Protein AF-A0A960A2H5-F1 (afdb_monomer_lite)

Structure (mmCIF, N/CA/C/O backbone):
data_AF-A0A960A2H5-F1
#
_entry.id   AF-A0A960A2H5-F1
#
loop_
_atom_site.group_PDB
_atom_site.id
_atom_site.type_symbol
_atom_site.label_atom_id
_atom_site.label_alt_id
_atom_site.label_comp_id
_atom_site.label_asym_id
_atom_site.label_entity_id
_atom_site.label_seq_id
_atom_site.pdbx_PDB_ins_code
_atom_site.Cartn_x
_atom_site.Cartn_y
_atom_site.Cartn_z
_atom_site.occupancy
_atom_site.B_iso_or_equiv
_atom_site.auth_seq_id
_atom_site.auth_comp_id
_atom_site.auth_asym_id
_atom_site.auth_atom_id
_atom_site.pdbx_PDB_model_num
ATOM 1 N N . MET A 1 1 ? 22.622 5.444 -7.564 1.00 52.66 1 MET A N 1
ATOM 2 C CA . MET A 1 1 ? 21.290 4.934 -7.172 1.00 52.66 1 MET A CA 1
ATOM 3 C C . MET A 1 1 ? 20.338 5.299 -8.292 1.00 52.66 1 MET A C 1
ATOM 5 O O . MET A 1 1 ? 20.476 6.409 -8.790 1.00 52.66 1 MET A O 1
ATOM 9 N N . SER A 1 2 ? 19.443 4.403 -8.706 1.00 68.50 2 SER A N 1
ATOM 10 C CA . SER A 1 2 ? 18.352 4.787 -9.609 1.00 68.50 2 SER A CA 1
ATOM 11 C C . SER A 1 2 ? 17.418 5.759 -8.895 1.00 68.50 2 SER A C 1
ATOM 13 O O . SER A 1 2 ? 17.070 5.535 -7.735 1.00 68.50 2 SER A O 1
ATOM 15 N N . GLU A 1 3 ? 17.043 6.841 -9.571 1.00 83.62 3 GLU A N 1
ATOM 16 C CA . GLU A 1 3 ? 16.040 7.776 -9.068 1.00 83.62 3 GLU A CA 1
ATOM 17 C C . GLU A 1 3 ? 14.660 7.147 -9.265 1.00 83.62 3 GLU A C 1
ATOM 19 O O . GLU A 1 3 ? 14.241 6.898 -10.395 1.00 83.62 3 GLU A O 1
ATOM 24 N N . TRP A 1 4 ? 13.961 6.868 -8.166 1.00 85.19 4 TRP A N 1
ATOM 25 C CA . TRP A 1 4 ? 12.571 6.436 -8.223 1.00 85.19 4 TRP A CA 1
ATOM 26 C C . TRP A 1 4 ? 11.652 7.648 -8.307 1.00 85.19 4 TRP A C 1
ATOM 28 O O . TRP A 1 4 ? 11.723 8.556 -7.478 1.00 85.19 4 TRP A O 1
ATOM 38 N N . ARG A 1 5 ? 10.759 7.635 -9.291 1.00 86.94 5 ARG A N 1
ATOM 39 C CA . ARG A 1 5 ? 9.753 8.661 -9.530 1.00 86.94 5 ARG A CA 1
ATOM 40 C C . ARG A 1 5 ? 8.382 8.091 -9.197 1.00 86.94 5 ARG A C 1
ATOM 42 O O . ARG A 1 5 ? 7.970 7.051 -9.717 1.00 86.94 5 ARG A O 1
ATOM 49 N N . ARG A 1 6 ? 7.676 8.786 -8.310 1.00 87.56 6 ARG A N 1
ATOM 50 C CA . ARG A 1 6 ? 6.262 8.543 -8.034 1.00 87.56 6 ARG A CA 1
ATOM 51 C C . ARG A 1 6 ? 5.463 8.949 -9.269 1.00 87.56 6 ARG A C 1
ATOM 53 O O . ARG A 1 6 ? 5.669 10.040 -9.790 1.00 87.56 6 ARG A O 1
ATOM 60 N N . THR A 1 7 ? 4.578 8.075 -9.736 1.00 84.75 7 THR A N 1
ATOM 61 C CA . THR A 1 7 ? 3.717 8.367 -10.899 1.00 84.75 7 THR A CA 1
ATOM 62 C C . THR A 1 7 ? 2.365 8.969 -10.501 1.00 84.75 7 THR A C 1
ATOM 64 O O . THR A 1 7 ? 1.589 9.360 -11.366 1.00 84.75 7 THR A O 1
ATOM 67 N N . ASP A 1 8 ? 2.070 8.984 -9.194 1.00 79.38 8 ASP A N 1
ATOM 68 C CA . ASP A 1 8 ? 0.758 9.251 -8.586 1.00 79.38 8 ASP A CA 1
ATOM 69 C C . ASP A 1 8 ? -0.384 8.327 -9.098 1.00 79.38 8 ASP A C 1
ATOM 71 O O . ASP A 1 8 ? -1.548 8.501 -8.727 1.00 79.38 8 ASP A O 1
ATOM 75 N N . GLU A 1 9 ? -0.060 7.287 -9.882 1.00 84.94 9 GLU A N 1
ATOM 76 C CA . GLU A 1 9 ? -0.970 6.217 -10.302 1.00 84.94 9 GLU A CA 1
ATOM 77 C C . GLU A 1 9 ? -1.262 5.290 -9.110 1.00 84.94 9 GLU A C 1
ATOM 79 O O . GLU A 1 9 ? -0.436 4.463 -8.714 1.00 84.94 9 GLU A O 1
ATOM 84 N N . ALA A 1 10 ? -2.452 5.426 -8.522 1.00 85.44 10 ALA A N 1
ATOM 85 C CA . ALA A 1 10 ? -2.972 4.454 -7.565 1.00 85.44 10 ALA A CA 1
ATOM 86 C C . ALA A 1 10 ? -3.383 3.171 -8.304 1.00 85.44 10 ALA A C 1
ATOM 88 O O . ALA A 1 10 ? -4.136 3.230 -9.276 1.00 85.44 10 ALA A O 1
ATOM 89 N N . VAL A 1 11 ? -2.912 2.019 -7.827 1.00 86.75 11 VAL A N 1
ATOM 90 C CA . VAL A 1 11 ? -3.097 0.720 -8.493 1.00 86.75 11 VAL A CA 1
ATOM 91 C C . VAL A 1 11 ? -4.226 -0.058 -7.810 1.00 86.75 11 VAL A C 1
ATOM 93 O O . VAL A 1 11 ? -4.371 -0.001 -6.586 1.00 86.75 11 VAL A O 1
ATOM 96 N N . ALA A 1 12 ? -5.024 -0.784 -8.597 1.00 85.62 12 ALA A N 1
ATOM 97 C CA . ALA A 1 12 ? -6.008 -1.737 -8.082 1.00 85.62 12 ALA A CA 1
ATOM 98 C C . ALA A 1 12 ? -5.320 -2.861 -7.286 1.00 85.62 12 ALA A C 1
ATOM 100 O O . ALA A 1 12 ? -4.152 -3.180 -7.529 1.00 85.62 12 ALA A O 1
ATOM 101 N N . VAL A 1 13 ? -6.024 -3.475 -6.332 1.00 82.38 13 VAL A N 1
ATOM 102 C CA . VAL A 1 13 ? -5.418 -4.449 -5.405 1.00 82.38 13 VAL A CA 1
ATOM 103 C C . VAL A 1 13 ? -4.881 -5.660 -6.161 1.00 82.38 13 VAL A C 1
ATOM 105 O O . VAL A 1 13 ? -3.725 -6.041 -5.976 1.00 82.38 13 VAL A O 1
ATOM 108 N N . ASP A 1 14 ? -5.697 -6.220 -7.052 1.00 86.44 14 ASP A N 1
ATOM 109 C CA . ASP A 1 14 ? -5.340 -7.401 -7.837 1.00 86.44 14 ASP A CA 1
ATOM 110 C C . ASP A 1 14 ? -4.108 -7.150 -8.716 1.00 86.44 14 ASP A C 1
ATOM 112 O O . ASP A 1 14 ? -3.225 -8.001 -8.797 1.00 86.44 14 ASP A O 1
ATOM 116 N N . ASP A 1 15 ? -4.011 -5.976 -9.343 1.00 90.38 15 ASP A N 1
ATOM 117 C CA . ASP A 1 15 ? -2.903 -5.645 -10.243 1.00 90.38 15 ASP A CA 1
ATOM 118 C C . ASP A 1 15 ? -1.608 -5.341 -9.474 1.00 90.38 15 ASP A C 1
ATOM 120 O O . ASP A 1 15 ? -0.529 -5.769 -9.888 1.00 90.38 15 ASP A O 1
ATOM 124 N N . ALA A 1 16 ? -1.707 -4.686 -8.312 1.00 88.88 16 ALA A N 1
ATOM 125 C CA . ALA A 1 16 ? -0.578 -4.454 -7.413 1.00 88.88 16 ALA A CA 1
ATOM 126 C C . ALA A 1 16 ? 0.021 -5.772 -6.892 1.00 88.88 16 ALA A C 1
ATOM 128 O O . ALA A 1 16 ? 1.241 -5.945 -6.885 1.00 88.88 16 ALA A O 1
ATOM 129 N N . ILE A 1 17 ? -0.832 -6.720 -6.495 1.00 89.50 17 ILE A N 1
ATOM 130 C CA . ILE A 1 17 ? -0.406 -8.037 -6.012 1.00 89.50 17 ILE A CA 1
ATOM 131 C C . ILE A 1 17 ? 0.150 -8.900 -7.157 1.00 89.50 17 ILE A C 1
ATOM 133 O O . ILE A 1 17 ? 1.231 -9.471 -7.012 1.00 89.50 17 ILE A O 1
ATOM 137 N N . ARG A 1 18 ? -0.503 -8.930 -8.329 1.00 91.31 18 ARG A N 1
ATOM 138 C CA . ARG A 1 18 ? 0.004 -9.643 -9.521 1.00 91.31 18 ARG A CA 1
ATOM 139 C C . ARG A 1 18 ? 1.369 -9.139 -9.978 1.00 91.31 18 ARG A C 1
ATOM 141 O O . ARG A 1 18 ? 2.190 -9.947 -10.406 1.00 91.31 18 ARG A O 1
ATOM 148 N N . ALA A 1 19 ? 1.624 -7.832 -9.901 1.00 90.50 19 ALA A N 1
ATOM 149 C CA . ALA A 1 19 ? 2.925 -7.270 -10.253 1.00 90.50 19 ALA A CA 1
ATOM 150 C C . ALA A 1 19 ? 4.043 -7.834 -9.357 1.00 90.50 19 ALA A C 1
ATOM 152 O O . ALA A 1 19 ? 5.104 -8.197 -9.859 1.00 90.50 19 ALA A O 1
ATOM 153 N N . ILE A 1 20 ? 3.785 -7.979 -8.055 1.00 89.81 20 ILE A N 1
ATOM 154 C CA . ILE A 1 20 ? 4.732 -8.550 -7.081 1.00 89.81 20 ILE A CA 1
ATOM 155 C C . ILE A 1 20 ? 4.928 -10.045 -7.303 1.00 89.81 20 ILE A C 1
ATOM 157 O O . ILE A 1 20 ? 6.067 -10.502 -7.348 1.00 89.81 20 ILE A O 1
ATOM 161 N N . ASP A 1 21 ? 3.843 -10.789 -7.528 1.00 90.12 21 ASP A N 1
ATOM 162 C CA . ASP A 1 21 ? 3.908 -12.213 -7.888 1.00 90.12 21 ASP A CA 1
ATOM 163 C C . ASP A 1 21 ? 4.655 -12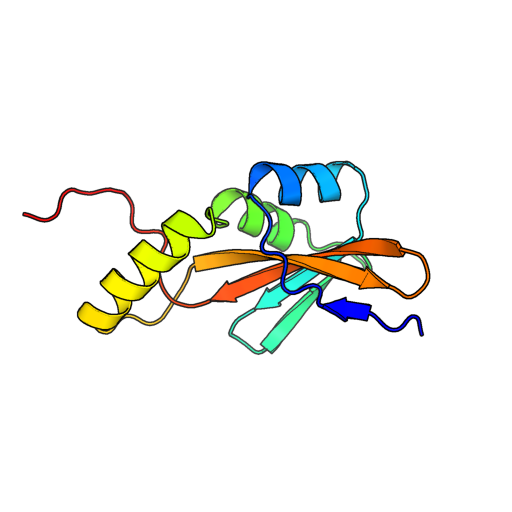.444 -9.219 1.00 90.12 21 ASP A C 1
ATOM 165 O O . ASP A 1 21 ? 5.215 -13.514 -9.447 1.00 90.12 21 ASP A O 1
ATOM 169 N N . SER A 1 22 ? 4.733 -11.416 -10.072 1.00 90.56 22 SER A N 1
ATOM 170 C CA . SER A 1 22 ? 5.528 -11.390 -11.311 1.00 90.56 22 SER A CA 1
ATOM 171 C C . SER A 1 22 ? 6.969 -10.877 -11.122 1.00 90.56 22 SER A C 1
ATOM 173 O O . SER A 1 22 ? 7.684 -10.692 -12.106 1.00 90.56 22 SER A O 1
ATOM 175 N N . GLY A 1 23 ? 7.410 -10.631 -9.884 1.00 88.88 23 GLY A N 1
ATOM 176 C CA . GLY A 1 23 ? 8.773 -10.199 -9.552 1.00 88.88 23 GLY A CA 1
ATOM 177 C C . GLY A 1 23 ? 9.027 -8.687 -9.587 1.00 88.88 23 GLY A C 1
ATOM 178 O O . GLY A 1 23 ? 10.189 -8.276 -9.595 1.00 88.88 23 GLY A O 1
ATOM 179 N N . ALA A 1 24 ? 7.991 -7.839 -9.608 1.00 90.81 24 ALA A N 1
ATOM 180 C CA . ALA A 1 24 ? 8.176 -6.397 -9.442 1.00 90.81 24 ALA A CA 1
ATOM 181 C C . ALA A 1 24 ? 8.737 -6.063 -8.049 1.00 90.81 24 ALA A C 1
ATOM 183 O O . ALA A 1 24 ? 8.384 -6.691 -7.047 1.00 90.81 24 ALA A O 1
ATOM 184 N N . ALA A 1 25 ? 9.579 -5.028 -7.980 1.00 93.19 25 ALA A N 1
ATOM 185 C CA . ALA A 1 25 ? 10.062 -4.513 -6.705 1.00 93.19 25 ALA A CA 1
ATOM 186 C C . ALA A 1 25 ? 8.896 -3.959 -5.873 1.00 93.19 25 ALA A C 1
ATOM 188 O O . ALA A 1 25 ? 7.908 -3.460 -6.418 1.00 93.19 25 ALA A O 1
ATOM 189 N N . TRP A 1 26 ? 9.019 -3.993 -4.549 1.00 93.50 26 TRP A N 1
ATOM 190 C CA . TRP A 1 26 ? 8.003 -3.429 -3.666 1.00 93.50 26 TRP A CA 1
ATOM 191 C C . TRP A 1 26 ? 8.592 -2.788 -2.415 1.00 93.50 26 TRP A C 1
ATOM 193 O O . TRP A 1 26 ? 9.691 -3.128 -1.972 1.00 93.50 26 TRP A O 1
ATOM 203 N N . ALA A 1 27 ? 7.824 -1.862 -1.846 1.00 92.94 27 ALA A N 1
ATOM 204 C CA . ALA A 1 27 ? 8.071 -1.280 -0.536 1.00 92.94 27 ALA A CA 1
ATOM 205 C C . ALA A 1 27 ? 6.748 -1.123 0.227 1.00 92.94 27 ALA A C 1
ATOM 207 O O . ALA A 1 27 ? 5.754 -0.678 -0.344 1.00 92.94 27 ALA A O 1
ATOM 208 N N . VAL A 1 28 ? 6.7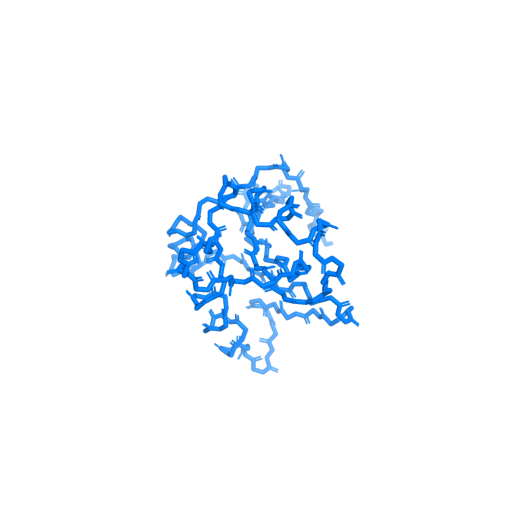35 -1.450 1.516 1.00 90.38 28 VAL A N 1
ATOM 209 C CA . VAL A 1 28 ? 5.647 -1.136 2.446 1.00 90.38 28 VAL A CA 1
ATOM 210 C C . VAL A 1 28 ? 6.121 -0.018 3.366 1.00 90.38 28 VAL A C 1
ATOM 212 O O . VAL A 1 28 ? 7.152 -0.139 4.026 1.00 90.38 28 VAL A O 1
ATOM 215 N N . LEU A 1 29 ? 5.376 1.086 3.379 1.00 88.38 29 LEU A N 1
ATOM 216 C CA . LEU A 1 29 ? 5.613 2.259 4.212 1.00 88.38 29 LEU A CA 1
ATOM 217 C C . LEU A 1 29 ? 4.593 2.262 5.352 1.00 88.38 29 LEU A C 1
ATOM 219 O O . LEU A 1 29 ? 3.394 2.462 5.130 1.00 88.38 29 LEU A O 1
ATOM 223 N N . TRP A 1 30 ? 5.065 2.028 6.571 1.00 83.56 30 TRP A N 1
ATOM 224 C CA . TRP A 1 30 ? 4.226 1.943 7.762 1.00 83.56 30 TRP A CA 1
ATOM 225 C C . TRP A 1 30 ? 3.968 3.334 8.357 1.00 83.56 30 TRP A C 1
ATOM 227 O O . TRP A 1 30 ? 4.837 4.207 8.340 1.00 83.56 30 TRP A O 1
ATOM 237 N N . CYS A 1 31 ? 2.802 3.550 8.977 1.00 73.81 31 CYS A N 1
ATOM 238 C CA . CYS A 1 31 ? 2.477 4.824 9.641 1.00 73.81 31 CYS A CA 1
ATOM 239 C C . CYS A 1 31 ? 3.433 5.150 10.807 1.00 73.81 31 CYS A C 1
ATOM 241 O O . CYS A 1 31 ? 3.484 6.295 11.247 1.00 73.81 31 CYS A O 1
ATOM 243 N N . GLY A 1 32 ? 4.169 4.156 11.321 1.00 72.00 32 GLY A N 1
ATOM 244 C CA . GLY A 1 32 ? 5.207 4.332 12.342 1.00 72.00 32 GLY A CA 1
ATOM 245 C C . GLY A 1 32 ? 6.541 4.883 11.819 1.00 72.00 32 GLY A C 1
ATOM 246 O O . GLY A 1 32 ? 7.434 5.125 12.622 1.00 72.00 32 GLY A O 1
ATOM 247 N N . GLY A 1 33 ? 6.697 5.076 10.503 1.00 78.50 33 GLY A N 1
ATOM 248 C CA . GLY A 1 33 ? 7.967 5.462 9.873 1.00 78.50 33 GLY A CA 1
ATOM 249 C C . GLY A 1 33 ? 8.893 4.284 9.545 1.00 78.50 33 GLY A C 1
ATOM 250 O O . GLY A 1 33 ? 9.961 4.488 8.974 1.00 78.50 33 GLY A O 1
ATOM 251 N N . GLU A 1 34 ? 8.480 3.060 9.873 1.00 85.44 34 GLU A N 1
ATOM 252 C CA . GLU A 1 34 ? 9.149 1.829 9.455 1.00 85.44 34 GLU A CA 1
ATOM 253 C C . GLU A 1 34 ? 8.939 1.585 7.952 1.00 85.44 34 GLU A C 1
ATOM 255 O O . GLU A 1 34 ? 7.920 1.973 7.370 1.00 85.44 34 GLU A O 1
ATOM 260 N N . VAL A 1 35 ? 9.904 0.916 7.321 1.00 90.06 35 VAL A N 1
ATOM 261 C CA . VAL A 1 35 ? 9.887 0.594 5.890 1.00 90.06 35 VAL A CA 1
ATOM 262 C C . VAL A 1 35 ? 10.369 -0.837 5.694 1.00 90.06 35 VAL A C 1
ATOM 264 O O . VAL A 1 35 ? 11.417 -1.204 6.218 1.00 90.06 35 VAL A O 1
ATOM 267 N N . SER A 1 36 ? 9.622 -1.606 4.910 1.00 91.31 36 SER A N 1
ATOM 268 C CA . SER A 1 36 ? 9.930 -2.986 4.523 1.00 91.31 36 SER A CA 1
ATOM 269 C C . SER A 1 36 ? 9.987 -3.088 2.997 1.00 91.31 36 SER A C 1
ATOM 271 O O . SER A 1 36 ? 9.199 -2.423 2.321 1.00 91.31 36 SER A O 1
ATOM 273 N N . ARG A 1 37 ? 10.946 -3.821 2.417 1.00 93.00 37 ARG A N 1
ATOM 274 C CA . ARG A 1 37 ? 11.223 -3.810 0.967 1.00 93.00 37 ARG A CA 1
ATOM 275 C C . ARG A 1 37 ? 11.540 -5.193 0.413 1.00 93.00 37 ARG A C 1
ATOM 277 O O . ARG A 1 37 ? 12.184 -6.011 1.061 1.00 93.00 37 ARG A O 1
ATOM 284 N N . SER A 1 38 ? 11.277 -5.365 -0.881 1.00 92.31 38 SER A N 1
ATOM 285 C CA . SER A 1 38 ? 11.630 -6.565 -1.658 1.00 92.31 38 SER A CA 1
ATOM 286 C C . SER A 1 38 ? 13.131 -6.888 -1.731 1.00 92.31 38 SER A C 1
ATOM 288 O O . SER A 1 38 ? 13.508 -7.913 -2.289 1.00 92.31 38 SER A O 1
ATOM 290 N N . THR A 1 39 ? 13.997 -5.988 -1.257 1.00 90.19 39 THR A N 1
ATOM 291 C CA . THR A 1 39 ? 15.463 -6.143 -1.234 1.00 90.19 39 THR A CA 1
ATOM 292 C C . THR A 1 39 ? 16.026 -6.416 0.159 1.00 90.19 39 THR A C 1
ATOM 294 O O . THR A 1 39 ? 17.244 -6.521 0.300 1.00 90.19 39 THR A O 1
ATOM 297 N N . ASP A 1 40 ? 15.183 -6.447 1.191 1.00 89.81 40 ASP A N 1
ATOM 298 C CA . ASP A 1 40 ? 15.623 -6.739 2.552 1.00 89.81 40 ASP A CA 1
ATOM 299 C C . ASP A 1 40 ? 15.921 -8.246 2.705 1.00 89.81 40 ASP A C 1
ATOM 301 O O . ASP A 1 40 ? 15.427 -9.077 1.942 1.00 89.81 40 ASP A O 1
ATOM 305 N N . SER A 1 41 ? 16.815 -8.597 3.634 1.00 87.88 41 SER A N 1
ATOM 306 C CA . SER A 1 41 ? 17.303 -9.970 3.824 1.00 87.88 41 SER A CA 1
ATOM 307 C C . SER A 1 41 ? 17.302 -10.333 5.317 1.00 87.88 41 SER A C 1
ATOM 309 O O . SER A 1 41 ? 18.148 -9.806 6.046 1.00 87.88 41 SER A O 1
ATOM 311 N N . PRO A 1 42 ? 16.433 -11.253 5.781 1.00 87.00 42 PRO A N 1
ATOM 312 C CA . PRO A 1 42 ? 15.425 -11.979 5.000 1.00 87.00 42 PRO A CA 1
ATOM 313 C C . PRO A 1 42 ? 14.355 -11.051 4.405 1.00 87.00 42 PRO A C 1
ATOM 315 O O . PRO A 1 42 ? 14.155 -9.938 4.889 1.00 87.00 42 PRO A O 1
ATOM 318 N N . VAL A 1 43 ? 13.678 -11.530 3.360 1.00 85.38 43 VAL A N 1
ATOM 319 C CA . VAL A 1 43 ? 12.496 -10.856 2.811 1.00 85.38 43 VAL A CA 1
ATOM 320 C C . VAL A 1 43 ? 1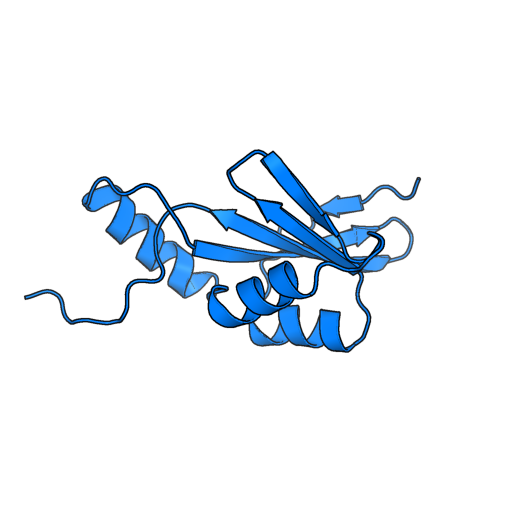1.371 -10.932 3.842 1.00 85.38 43 VAL A C 1
ATOM 322 O O . VAL A 1 43 ? 11.162 -11.962 4.481 1.00 85.38 43 VAL A O 1
ATOM 325 N N . ASP A 1 44 ? 10.658 -9.826 4.007 1.00 88.44 44 ASP A N 1
ATOM 326 C CA . ASP A 1 44 ? 9.542 -9.697 4.937 1.00 88.44 44 ASP A CA 1
ATOM 327 C C . ASP A 1 44 ? 8.237 -10.203 4.294 1.00 88.44 44 ASP A C 1
ATOM 329 O O . ASP A 1 44 ? 7.432 -9.451 3.733 1.00 88.44 44 ASP A O 1
ATOM 333 N N . ASP A 1 45 ? 8.047 -11.522 4.358 1.00 85.50 45 ASP A N 1
ATOM 334 C CA . ASP A 1 45 ? 6.834 -12.197 3.882 1.00 85.50 45 ASP A CA 1
ATOM 335 C C . ASP A 1 45 ? 5.583 -11.820 4.706 1.00 85.50 45 ASP A C 1
ATOM 337 O O . ASP A 1 45 ? 4.449 -11.943 4.219 1.00 85.50 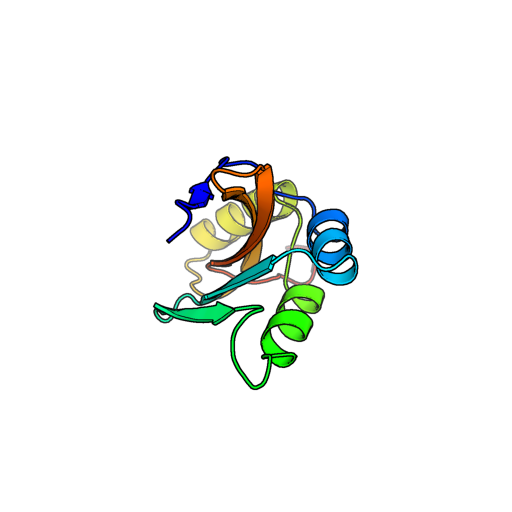45 ASP A O 1
ATOM 341 N N . GLU A 1 46 ? 5.757 -11.322 5.938 1.00 86.62 46 GLU A N 1
ATOM 342 C CA . GLU A 1 46 ? 4.659 -10.842 6.782 1.00 86.62 46 GLU A CA 1
ATOM 343 C C . GLU A 1 46 ? 4.070 -9.540 6.228 1.00 86.62 46 GLU A C 1
ATOM 345 O O . GLU A 1 46 ? 2.847 -9.426 6.129 1.00 86.62 46 GLU A O 1
ATOM 350 N N . ALA A 1 47 ? 4.898 -8.599 5.764 1.00 86.19 47 ALA A N 1
ATOM 351 C CA . ALA A 1 47 ? 4.445 -7.366 5.118 1.00 86.19 47 ALA A CA 1
ATOM 352 C C . ALA A 1 47 ? 3.637 -7.627 3.834 1.00 86.19 47 ALA A C 1
ATOM 354 O O . ALA A 1 47 ? 2.597 -6.997 3.611 1.00 86.19 47 ALA A O 1
ATOM 355 N N . VAL A 1 48 ? 4.055 -8.596 3.010 1.00 83.69 48 VAL A N 1
ATOM 356 C CA . VAL A 1 48 ? 3.311 -9.001 1.801 1.00 83.69 48 VAL A CA 1
ATOM 357 C C . VAL A 1 48 ? 1.991 -9.687 2.171 1.00 83.69 48 VAL A C 1
ATOM 359 O O . VAL A 1 48 ? 0.945 -9.386 1.587 1.00 83.69 48 VAL A O 1
ATOM 362 N N . SER A 1 49 ? 2.008 -10.575 3.166 1.00 87.19 49 SER A N 1
ATOM 363 C CA . SER A 1 49 ? 0.805 -11.250 3.675 1.00 87.19 49 SER A CA 1
ATOM 364 C C . SER A 1 49 ? -0.194 -10.255 4.273 1.00 87.19 49 SER A C 1
ATOM 366 O O . SER A 1 49 ? -1.397 -10.326 4.008 1.00 87.19 49 SER A O 1
ATOM 368 N N . TYR A 1 50 ? 0.310 -9.268 5.015 1.00 85.75 50 TYR A N 1
ATOM 369 C CA . TYR A 1 50 ? -0.461 -8.158 5.550 1.00 85.75 50 TYR A CA 1
ATOM 370 C C . TYR A 1 50 ? -1.123 -7.351 4.430 1.00 85.75 50 TYR A C 1
ATOM 372 O O . TYR A 1 50 ? -2.336 -7.137 4.479 1.00 85.75 50 TYR A O 1
ATOM 380 N N . ALA A 1 51 ? -0.366 -6.968 3.395 1.00 85.00 51 ALA A N 1
ATOM 381 C CA . ALA A 1 51 ? -0.890 -6.234 2.248 1.00 85.00 51 ALA A CA 1
ATOM 382 C C . ALA A 1 51 ? -2.033 -6.999 1.552 1.00 85.00 51 ALA A C 1
ATOM 384 O O . ALA A 1 51 ? -3.112 -6.435 1.369 1.00 85.00 51 ALA A O 1
ATOM 385 N N . ARG A 1 52 ? -1.873 -8.299 1.264 1.00 85.56 52 ARG A N 1
ATOM 386 C CA . ARG A 1 52 ? -2.945 -9.120 0.654 1.00 85.56 52 ARG A CA 1
ATOM 387 C C . ARG A 1 52 ? -4.243 -9.125 1.466 1.00 85.56 52 ARG A C 1
ATOM 389 O O . ARG A 1 52 ? -5.320 -9.140 0.880 1.00 85.56 52 ARG A O 1
ATOM 396 N N . ALA A 1 53 ? -4.153 -9.101 2.795 1.00 83.81 53 ALA A N 1
ATOM 397 C CA . ALA A 1 53 ? -5.322 -9.095 3.673 1.00 83.81 53 ALA A CA 1
ATOM 398 C C . ALA A 1 53 ? -5.923 -7.693 3.926 1.00 83.81 53 ALA A C 1
ATOM 400 O O . ALA A 1 53 ? -7.082 -7.603 4.337 1.00 83.81 53 ALA A O 1
ATOM 401 N N . HIS A 1 54 ? -5.166 -6.607 3.708 1.00 80.44 54 HIS A N 1
ATOM 402 C CA . HIS A 1 54 ? -5.530 -5.259 4.179 1.00 80.44 54 HIS A CA 1
ATOM 403 C C . HIS A 1 54 ? -5.551 -4.147 3.110 1.00 80.44 54 HIS A C 1
ATOM 405 O O . HIS A 1 54 ? -6.017 -3.036 3.399 1.00 80.44 54 HIS A O 1
ATOM 411 N N . VAL A 1 55 ? -5.073 -4.401 1.889 1.00 83.06 55 VAL A N 1
ATOM 412 C CA . VAL A 1 55 ? -5.163 -3.439 0.777 1.00 83.06 55 VAL A CA 1
ATOM 413 C C . VAL A 1 55 ? -6.600 -3.362 0.266 1.00 83.06 55 VAL A C 1
ATOM 415 O O . VAL A 1 55 ? -7.318 -4.358 0.189 1.00 83.06 55 VAL A O 1
ATOM 418 N N . ILE A 1 56 ? -7.037 -2.149 -0.071 1.00 79.69 56 ILE A N 1
ATOM 419 C CA . ILE A 1 56 ? -8.363 -1.886 -0.631 1.00 79.69 56 ILE A CA 1
ATOM 420 C C . ILE A 1 56 ? -8.287 -1.021 -1.884 1.00 79.69 56 ILE A C 1
ATOM 422 O O . ILE A 1 56 ? -7.400 -0.181 -2.035 1.00 79.69 56 ILE A O 1
ATOM 426 N N . GLU A 1 57 ? -9.302 -1.164 -2.733 1.00 82.75 57 GLU A N 1
ATOM 427 C CA . GLU A 1 57 ? -9.453 -0.361 -3.943 1.00 82.75 57 GLU A CA 1
ATOM 428 C C . GLU A 1 57 ? -9.464 1.158 -3.664 1.00 82.75 57 GLU A C 1
ATOM 430 O O . GLU A 1 57 ? -10.143 1.601 -2.722 1.00 82.75 57 GLU A O 1
ATOM 435 N N . PRO A 1 58 ? -8.815 1.995 -4.503 1.00 76.88 58 PRO A N 1
ATOM 436 C CA . PRO A 1 58 ? -8.741 3.447 -4.302 1.00 76.88 58 PRO A CA 1
ATOM 437 C C . PRO A 1 58 ? -10.109 4.137 -4.151 1.00 76.88 58 PRO A C 1
ATOM 439 O O . PRO A 1 58 ? -10.266 5.054 -3.337 1.00 76.88 58 PRO A O 1
ATOM 442 N N . ALA A 1 59 ? -11.132 3.663 -4.871 1.00 78.06 59 ALA A N 1
ATOM 443 C CA . ALA A 1 59 ? -12.506 4.154 -4.735 1.00 78.06 59 ALA A CA 1
ATOM 444 C C . ALA A 1 59 ? -13.112 3.821 -3.354 1.00 78.06 59 ALA A C 1
ATOM 446 O O . ALA A 1 59 ? -13.737 4.675 -2.714 1.00 78.06 59 ALA A O 1
ATOM 447 N N . ARG A 1 60 ? -12.871 2.601 -2.848 1.00 78.06 60 ARG A N 1
ATOM 448 C CA . ARG A 1 60 ? -13.307 2.153 -1.513 1.00 78.06 60 ARG A CA 1
ATOM 449 C C . ARG A 1 60 ? -12.569 2.919 -0.410 1.00 78.06 60 ARG A C 1
ATOM 451 O O . ARG A 1 60 ? -13.194 3.288 0.587 1.00 78.06 60 ARG A O 1
ATOM 458 N N . ARG A 1 61 ? -11.283 3.240 -0.620 1.00 79.19 61 ARG A N 1
ATOM 459 C CA . ARG A 1 61 ? -10.460 4.067 0.281 1.00 79.19 61 ARG A CA 1
ATOM 460 C C . ARG A 1 61 ? -11.085 5.430 0.546 1.00 79.19 61 ARG A C 1
ATOM 462 O O . ARG A 1 61 ? -11.260 5.778 1.711 1.00 79.19 61 ARG A O 1
ATOM 469 N N . LYS A 1 62 ? -11.472 6.177 -0.494 1.00 76.38 62 LYS A N 1
ATOM 470 C CA . LYS A 1 62 ? -12.071 7.516 -0.326 1.00 76.38 62 LYS A CA 1
ATOM 471 C C . LYS A 1 62 ? -13.336 7.466 0.545 1.00 76.38 62 LYS A C 1
ATOM 473 O O . LYS A 1 62 ? -13.458 8.226 1.505 1.00 76.38 62 LYS A O 1
ATOM 478 N N . ARG A 1 63 ? -14.228 6.500 0.279 1.00 77.19 63 ARG A N 1
ATOM 479 C CA . ARG A 1 63 ? -15.454 6.260 1.067 1.00 77.19 63 ARG A CA 1
ATOM 480 C C . ARG A 1 63 ? -15.146 5.985 2.546 1.00 77.19 63 ARG A C 1
ATOM 482 O O . ARG A 1 63 ? -15.815 6.525 3.428 1.00 77.19 63 ARG A O 1
ATOM 489 N N . LEU A 1 64 ? -14.13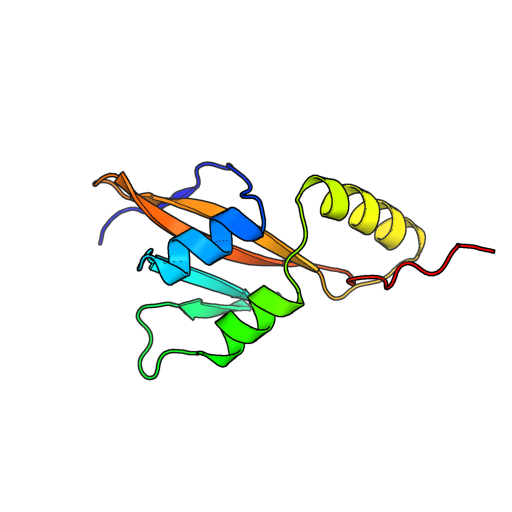5 5.160 2.826 1.00 74.31 64 LEU A N 1
ATOM 490 C CA . LEU A 1 64 ? -13.732 4.825 4.195 1.00 74.31 64 LEU A CA 1
ATOM 491 C C . LEU A 1 64 ? -13.051 5.998 4.914 1.00 74.31 64 LEU A C 1
ATOM 493 O O . LEU A 1 64 ? -13.392 6.257 6.065 1.00 74.31 64 LEU A O 1
ATOM 497 N N . GLN A 1 65 ? -12.188 6.766 4.240 1.00 74.69 65 GLN A N 1
ATOM 498 C CA . GLN A 1 65 ? -11.565 7.977 4.795 1.00 74.69 65 GLN A CA 1
ATOM 499 C C . GLN A 1 65 ? -12.605 9.039 5.190 1.00 74.69 65 GLN A C 1
ATOM 501 O O . GLN A 1 65 ? -12.519 9.626 6.269 1.00 74.69 65 GLN A O 1
ATOM 506 N N . GLU A 1 66 ? -13.640 9.254 4.373 1.00 77.81 66 GLU A N 1
ATOM 507 C CA . GLU A 1 66 ? -14.729 10.177 4.714 1.00 77.81 66 GLU A CA 1
ATOM 508 C C . GLU A 1 66 ? -15.555 9.687 5.918 1.00 77.81 66 GLU A C 1
ATOM 510 O O . GLU A 1 66 ? -15.841 10.475 6.827 1.00 77.81 66 GLU A O 1
ATOM 515 N N . LYS A 1 67 ? -15.894 8.387 5.976 1.00 74.94 67 LYS A N 1
ATOM 516 C CA . LYS A 1 67 ? -16.602 7.770 7.118 1.00 74.94 67 LYS A CA 1
ATOM 517 C C . LYS A 1 67 ? -15.761 7.818 8.400 1.00 74.94 67 LYS A C 1
ATOM 519 O O . LYS A 1 67 ? -16.298 8.076 9.475 1.00 74.94 67 LYS A O 1
ATOM 524 N N . ALA A 1 68 ? -14.451 7.633 8.286 1.00 72.94 68 ALA A N 1
ATOM 525 C CA . ALA A 1 68 ? -13.491 7.744 9.373 1.00 72.94 68 ALA A CA 1
ATOM 526 C C . ALA A 1 68 ? -13.370 9.161 9.937 1.00 72.94 68 ALA A C 1
ATOM 528 O O . ALA A 1 68 ? -13.480 9.337 11.151 1.00 72.94 68 ALA A O 1
ATOM 529 N N . ARG A 1 69 ? -13.207 10.171 9.068 1.00 74.44 69 ARG A N 1
ATOM 530 C CA . ARG A 1 69 ? -13.106 11.585 9.463 1.00 74.44 69 ARG A CA 1
ATOM 531 C C . ARG A 1 69 ? -14.331 12.031 10.263 1.00 74.44 69 ARG A C 1
ATOM 533 O O . ARG A 1 69 ? -14.183 12.710 11.270 1.00 74.44 69 ARG A O 1
ATOM 540 N N . ARG A 1 70 ? -15.532 11.593 9.861 1.00 78.94 70 ARG A N 1
ATOM 541 C CA . ARG A 1 70 ? -16.789 11.851 10.594 1.00 78.94 70 ARG A CA 1
ATOM 542 C C . ARG A 1 70 ? -16.853 11.181 11.974 1.00 78.94 70 ARG A C 1
ATOM 544 O O . ARG A 1 70 ? -17.600 11.652 12.820 1.00 78.94 70 ARG A O 1
ATOM 551 N N . LYS A 1 71 ? -16.123 10.079 12.195 1.00 75.12 71 LYS A N 1
ATOM 552 C CA . LYS A 1 71 ? -16.159 9.276 13.435 1.00 75.12 71 LYS A CA 1
ATOM 553 C C . LYS A 1 71 ? -14.890 9.416 14.307 1.00 75.12 71 LYS A C 1
ATOM 555 O O . LYS A 1 71 ? -14.771 8.676 15.278 1.00 75.12 71 LYS A O 1
ATOM 560 N N . GLY A 1 72 ? -13.955 10.318 13.973 1.00 66.56 72 GLY A N 1
ATOM 561 C CA . GLY A 1 72 ? -12.771 10.642 14.793 1.00 66.56 72 GLY A CA 1
ATOM 562 C C . GLY A 1 72 ? -11.750 9.506 14.990 1.00 66.56 72 GLY A C 1
ATOM 563 O O . GLY A 1 72 ? -11.157 9.409 16.059 1.00 66.56 72 GLY A O 1
ATOM 564 N N . ARG A 1 73 ? -11.578 8.608 14.006 1.00 66.62 73 ARG A N 1
ATOM 565 C CA . ARG A 1 73 ? -10.760 7.369 14.117 1.00 66.62 73 ARG A CA 1
ATOM 566 C C . ARG A 1 73 ? -9.362 7.511 13.481 1.00 66.62 73 ARG A C 1
ATOM 568 O O . ARG A 1 73 ? -9.182 8.411 12.667 1.00 66.62 73 ARG A O 1
ATOM 575 N N . THR A 1 74 ? -8.395 6.634 13.820 1.00 52.62 74 THR A N 1
ATOM 576 C CA . THR A 1 74 ? -6.944 6.899 13.579 1.00 52.62 74 THR A CA 1
ATOM 577 C C . THR A 1 74 ? -6.015 5.792 12.994 1.00 52.62 74 THR A C 1
ATOM 579 O O . THR A 1 74 ? -5.033 6.176 12.372 1.00 52.62 74 THR A O 1
ATOM 582 N N . LYS A 1 75 ? -6.290 4.472 13.050 1.00 59.12 75 LYS A N 1
ATOM 583 C CA . LYS A 1 75 ? -5.598 3.382 12.269 1.00 59.12 75 LYS A CA 1
ATOM 584 C C . LYS A 1 75 ? -6.638 2.379 11.714 1.00 59.12 75 LYS A C 1
ATOM 586 O O . LYS A 1 75 ? -7.746 2.394 12.229 1.00 59.12 75 LYS A O 1
ATOM 591 N N . THR A 1 76 ? -6.460 1.524 10.686 1.00 65.12 76 THR A N 1
ATOM 592 C CA . THR A 1 76 ? -5.527 1.487 9.520 1.00 65.12 76 THR A CA 1
ATOM 593 C C . THR A 1 76 ? -6.180 0.886 8.234 1.00 65.12 76 THR A C 1
ATOM 595 O O . THR A 1 76 ? -7.076 0.054 8.338 1.00 65.12 76 THR A O 1
ATOM 598 N N . VAL A 1 77 ? -5.752 1.319 7.039 1.00 64.00 77 VAL A N 1
ATOM 599 C CA . VAL A 1 77 ? -6.196 1.055 5.647 1.00 64.00 77 VAL A CA 1
ATOM 600 C C . VAL A 1 77 ? -4.951 1.016 4.745 1.00 64.00 77 VAL A C 1
ATOM 602 O O . VAL A 1 77 ? -4.153 1.947 4.823 1.00 64.00 77 VAL A O 1
ATOM 605 N N . VAL A 1 78 ? -4.793 0.025 3.857 1.00 77.38 78 VAL A N 1
ATOM 606 C CA . VAL A 1 78 ? -3.628 -0.035 2.945 1.00 77.38 78 VAL A CA 1
ATOM 607 C C . VAL A 1 78 ? -4.014 0.330 1.504 1.00 77.38 78 VAL A C 1
ATOM 609 O O . VAL A 1 78 ? -5.098 -0.018 1.032 1.00 77.38 78 VAL A O 1
ATOM 612 N N . MET A 1 79 ? -3.135 1.046 0.799 1.00 84.31 79 MET A N 1
ATOM 613 C CA . MET A 1 79 ? -3.269 1.408 -0.623 1.00 84.31 79 MET A CA 1
ATOM 614 C C . MET A 1 79 ? -1.958 1.143 -1.367 1.00 84.31 79 MET A C 1
ATOM 616 O O . MET A 1 79 ? -0.902 1.392 -0.794 1.00 84.31 79 MET A O 1
ATOM 620 N N . ALA A 1 80 ? -2.032 0.721 -2.632 1.00 88.75 80 ALA A N 1
ATOM 621 C CA . ALA A 1 80 ? -0.887 0.600 -3.533 1.00 88.75 80 ALA A CA 1
ATOM 622 C C . ALA A 1 80 ? -0.778 1.788 -4.513 1.00 88.75 80 ALA A C 1
ATOM 624 O O . ALA A 1 80 ? -1.784 2.251 -5.053 1.00 88.75 80 ALA A O 1
ATOM 625 N N . GLU A 1 81 ? 0.445 2.236 -4.795 1.00 89.94 81 GLU A N 1
ATOM 626 C CA . GLU A 1 81 ? 0.769 3.171 -5.882 1.00 89.94 81 GLU A CA 1
ATOM 627 C C . GLU A 1 81 ? 1.919 2.640 -6.735 1.00 89.94 81 GLU A C 1
ATOM 629 O O . GLU A 1 81 ? 2.814 1.948 -6.239 1.00 89.94 81 GLU A O 1
ATOM 634 N N . ARG A 1 82 ? 1.933 3.016 -8.015 1.00 90.62 82 ARG A N 1
ATOM 635 C CA . ARG A 1 82 ? 3.018 2.681 -8.930 1.00 90.62 82 ARG A CA 1
ATOM 636 C C . ARG A 1 82 ? 4.123 3.726 -8.880 1.00 90.62 82 ARG A C 1
ATOM 638 O O . ARG A 1 82 ? 3.908 4.930 -9.036 1.00 90.62 82 ARG A O 1
ATOM 645 N N . TRP A 1 83 ? 5.339 3.244 -8.715 1.00 93.00 83 TRP A N 1
ATOM 646 C CA . TRP A 1 83 ? 6.569 4.006 -8.848 1.00 93.00 83 TRP A CA 1
ATOM 647 C C . TRP A 1 83 ? 7.369 3.419 -10.016 1.00 93.00 83 TRP A C 1
ATOM 649 O O . TRP A 1 83 ? 7.233 2.239 -10.346 1.00 93.00 83 TRP A O 1
ATOM 659 N N . GLN A 1 84 ? 8.171 4.243 -10.682 1.00 91.88 84 GLN A N 1
ATOM 660 C CA . GLN A 1 84 ? 9.007 3.837 -11.816 1.00 91.88 84 GLN A CA 1
ATOM 661 C C . GLN A 1 84 ? 10.398 4.447 -11.656 1.00 91.88 84 GLN A C 1
ATOM 663 O O . GLN A 1 84 ? 10.528 5.536 -11.097 1.00 91.88 84 GLN A O 1
ATOM 668 N N . ASN A 1 85 ? 11.444 3.755 -12.098 1.00 89.31 85 ASN A N 1
ATOM 669 C CA . ASN A 1 85 ? 12.798 4.310 -12.102 1.00 89.31 85 ASN A CA 1
ATOM 670 C C . ASN A 1 85 ? 13.194 4.879 -13.476 1.00 89.31 85 ASN A C 1
ATOM 672 O O . ASN A 1 85 ? 12.433 4.831 -14.437 1.00 89.31 85 ASN A O 1
ATOM 676 N N . ASP A 1 86 ? 14.429 5.369 -13.575 1.00 86.62 86 ASP A N 1
ATOM 677 C CA . ASP A 1 86 ? 15.085 5.861 -14.794 1.00 86.62 86 ASP A CA 1
ATOM 678 C C . ASP A 1 86 ? 15.227 4.829 -15.937 1.00 86.62 86 ASP A C 1
ATOM 680 O O . ASP A 1 86 ? 15.742 5.163 -17.002 1.00 86.62 86 ASP A O 1
ATOM 684 N N . ARG A 1 87 ? 14.800 3.580 -15.718 1.00 86.00 87 ARG A N 1
ATOM 685 C CA . ARG A 1 87 ? 14.883 2.444 -16.651 1.00 86.00 87 ARG A CA 1
ATOM 686 C C . ARG A 1 87 ? 13.526 1.764 -16.865 1.00 86.00 87 ARG A C 1
ATOM 688 O O . ARG A 1 87 ? 13.489 0.594 -17.235 1.00 86.00 87 ARG A O 1
ATOM 695 N N . ASP A 1 88 ? 12.431 2.460 -16.558 1.00 81.56 88 ASP A N 1
ATOM 696 C CA . ASP A 1 88 ? 11.044 1.976 -16.623 1.00 81.56 88 ASP A CA 1
ATOM 697 C C . ASP A 1 88 ? 10.748 0.708 -15.792 1.00 81.56 88 ASP A C 1
ATOM 699 O O . ASP A 1 88 ? 9.695 0.081 -15.947 1.00 81.56 88 ASP A O 1
ATOM 703 N N . HIS A 1 89 ? 11.626 0.323 -14.856 1.00 86.75 89 HIS A N 1
ATOM 704 C CA . HIS A 1 89 ? 11.333 -0.783 -13.946 1.00 86.75 89 HIS A CA 1
ATOM 705 C C . HIS A 1 89 ? 10.226 -0.348 -12.970 1.00 86.75 89 HIS A C 1
ATOM 707 O O . HIS A 1 89 ? 10.370 0.698 -12.326 1.00 86.75 89 HIS A O 1
ATOM 713 N N . PRO A 1 90 ? 9.141 -1.126 -12.814 1.00 89.06 90 PRO A N 1
ATOM 714 C CA . PRO A 1 90 ? 8.078 -0.807 -11.875 1.00 89.06 90 PRO A CA 1
ATOM 715 C C . PRO A 1 90 ? 8.467 -1.169 -10.436 1.00 89.06 90 PRO A C 1
ATOM 717 O O . PRO A 1 90 ? 9.112 -2.188 -10.177 1.00 89.06 90 PRO A O 1
ATOM 720 N N . MET A 1 91 ? 7.986 -0.362 -9.496 1.00 92.62 91 MET A N 1
ATOM 721 C CA . MET A 1 91 ? 7.902 -0.688 -8.077 1.00 92.62 91 MET A CA 1
ATOM 722 C C . MET A 1 91 ? 6.477 -0.435 -7.582 1.00 92.62 91 MET A C 1
ATOM 724 O O . MET A 1 91 ? 5.859 0.567 -7.946 1.00 92.62 91 MET A O 1
ATOM 728 N N . ILE A 1 92 ? 5.964 -1.329 -6.743 1.00 92.88 92 ILE A N 1
ATOM 729 C CA . ILE A 1 92 ? 4.680 -1.165 -6.057 1.00 92.88 92 ILE A CA 1
ATOM 730 C C . ILE A 1 92 ? 4.945 -0.663 -4.638 1.00 92.88 92 ILE A C 1
ATOM 732 O O . ILE A 1 92 ? 5.614 -1.333 -3.851 1.00 92.88 92 ILE A O 1
ATOM 736 N N . VAL A 1 93 ? 4.432 0.519 -4.303 1.00 90.62 93 VAL A N 1
ATOM 737 C CA . VAL A 1 93 ? 4.562 1.089 -2.956 1.00 90.62 93 VAL A CA 1
ATOM 738 C C . VAL A 1 93 ? 3.232 0.982 -2.232 1.00 90.62 93 VAL A C 1
ATOM 740 O O . VAL A 1 93 ? 2.238 1.572 -2.657 1.00 90.62 93 VAL A O 1
ATOM 743 N N . PHE A 1 94 ? 3.218 0.241 -1.129 1.00 89.88 94 PHE A N 1
ATOM 744 C CA . PHE A 1 94 ? 2.085 0.173 -0.221 1.00 89.88 94 PHE A CA 1
ATOM 745 C C . PHE A 1 94 ? 2.224 1.209 0.881 1.00 89.88 94 PHE A C 1
ATOM 747 O O . PHE A 1 94 ? 3.271 1.333 1.512 1.00 89.88 94 PHE A O 1
ATOM 754 N N . TYR A 1 95 ? 1.130 1.901 1.160 1.00 84.69 95 TYR A N 1
ATOM 755 C CA . TYR A 1 95 ? 1.028 2.853 2.253 1.00 84.69 95 TYR A CA 1
ATOM 756 C C . TYR A 1 95 ? 0.087 2.293 3.301 1.00 84.69 95 TYR A C 1
ATOM 758 O O . TYR A 1 95 ? -1.105 2.131 3.026 1.00 84.69 95 TYR A O 1
ATOM 766 N N . GLU A 1 96 ? 0.586 2.064 4.512 1.00 81.19 96 GLU A N 1
ATOM 767 C CA . GLU A 1 96 ? -0.287 2.042 5.676 1.00 81.19 96 GLU A CA 1
ATOM 768 C C . GLU A 1 96 ? -0.811 3.471 5.902 1.00 81.19 96 GLU A C 1
ATOM 770 O O . GLU A 1 96 ? -0.033 4.405 6.088 1.00 81.19 96 GLU A O 1
ATOM 775 N N . ALA A 1 97 ? -2.129 3.662 5.899 1.00 65.44 97 ALA A N 1
ATOM 776 C CA . ALA A 1 97 ? -2.785 4.937 6.191 1.00 65.44 97 ALA A CA 1
ATOM 777 C C . ALA A 1 97 ? -3.950 4.735 7.174 1.00 65.44 97 ALA A C 1
ATOM 779 O O . ALA A 1 97 ? -4.554 3.675 7.214 1.00 65.44 97 ALA A O 1
ATOM 780 N N . GLY A 1 98 ? -4.348 5.734 7.961 1.00 55.72 98 GLY A N 1
ATOM 781 C CA . GLY A 1 98 ? -5.574 5.626 8.773 1.00 55.72 98 GLY A CA 1
ATOM 782 C C . GLY A 1 98 ? -6.880 5.733 7.940 1.00 55.72 98 GLY A C 1
ATOM 783 O O . GLY A 1 98 ? -6.870 6.393 6.899 1.00 55.72 98 GLY A O 1
ATOM 784 N N . PRO A 1 99 ? -8.053 5.242 8.414 1.00 47.22 99 PRO A N 1
ATOM 785 C CA . PRO A 1 99 ? -8.244 4.241 9.464 1.00 47.22 99 PRO A CA 1
ATOM 786 C C . PRO A 1 99 ? -9.426 3.240 9.264 1.00 47.22 99 PRO A C 1
ATOM 788 O O . PRO A 1 99 ? -10.602 3.605 9.207 1.00 47.22 99 PRO A O 1
ATOM 791 N N . HIS A 1 100 ? -9.071 1.954 9.301 1.00 49.41 100 HIS A N 1
ATOM 792 C CA . HIS A 1 100 ? -9.849 0.708 9.226 1.00 49.41 100 HIS A CA 1
ATOM 793 C C . HIS A 1 100 ? -10.475 0.297 7.884 1.00 49.41 100 HIS A C 1
ATOM 795 O O . HIS A 1 100 ? -11.386 0.938 7.355 1.00 49.41 100 HIS A O 1
ATOM 801 N N . LEU A 1 101 ? -10.096 -0.918 7.454 1.00 53.03 101 LEU A N 1
ATOM 802 C CA . LEU A 1 101 ? -11.035 -1.875 6.867 1.00 53.03 101 LEU A CA 1
ATOM 803 C C . LEU A 1 101 ? -12.208 -2.041 7.833 1.00 53.03 101 LEU A C 1
ATOM 805 O O . LEU A 1 101 ? -12.149 -2.794 8.804 1.00 53.03 101 LEU A O 1
ATOM 809 N N . LEU A 1 102 ? -13.277 -1.295 7.590 1.00 44.47 102 LEU A N 1
ATOM 810 C CA . LEU A 1 102 ? -14.543 -1.599 8.226 1.00 44.47 102 LEU A CA 1
ATOM 811 C C . LEU A 1 102 ? -15.065 -2.884 7.569 1.00 44.47 102 LEU A C 1
ATOM 813 O O . LEU A 1 102 ? -15.236 -2.868 6.345 1.00 44.47 102 LEU A O 1
ATOM 817 N N . PRO A 1 103 ? -15.368 -3.963 8.319 1.00 49.25 103 PRO A N 1
ATOM 818 C CA . PRO A 1 103 ? -16.313 -4.940 7.800 1.00 49.25 103 PRO A CA 1
ATOM 819 C C . PRO A 1 103 ? -17.584 -4.177 7.414 1.00 49.25 103 PRO A C 1
ATOM 821 O O . PRO A 1 103 ? -18.013 -3.275 8.145 1.00 49.25 103 PRO A O 1
ATOM 824 N N . GLU A 1 104 ? -18.167 -4.505 6.262 1.00 47.06 104 GLU A N 1
ATOM 825 C CA . GLU A 1 104 ?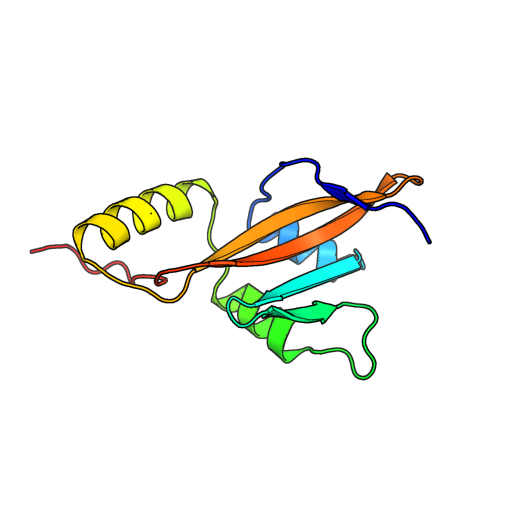 -19.469 -3.968 5.869 1.00 47.06 104 GLU A CA 1
ATOM 826 C C . GLU A 1 104 ? -20.531 -4.551 6.802 1.00 47.06 104 GLU A C 1
ATOM 828 O O . GLU A 1 104 ? -21.125 -5.594 6.561 1.00 47.06 104 GLU A O 1
ATOM 833 N N . ARG A 1 105 ? -20.705 -3.864 7.931 1.00 46.91 105 ARG A N 1
ATOM 834 C CA . ARG A 1 105 ? -21.930 -3.865 8.712 1.00 46.91 105 ARG A CA 1
ATOM 835 C C . ARG A 1 105 ? -22.714 -2.642 8.279 1.00 46.91 105 ARG A C 1
ATOM 837 O O . ARG A 1 105 ? -22.147 -1.542 8.230 1.00 46.91 105 ARG A O 1
ATOM 844 N N . ASP A 1 106 ? -23.987 -2.854 7.989 1.00 47.50 106 ASP A N 1
ATOM 845 C CA . ASP A 1 106 ? -24.941 -1.785 7.737 1.00 47.50 106 ASP A CA 1
ATOM 846 C C . ASP A 1 106 ? -24.877 -0.766 8.890 1.00 47.50 106 ASP A C 1
ATOM 848 O O . ASP A 1 106 ? -24.742 -1.144 10.062 1.00 47.50 106 ASP A O 1
ATOM 852 N N . ASP A 1 107 ? -24.884 0.535 8.570 1.00 40.12 107 ASP A N 1
ATOM 853 C CA . ASP A 1 107 ? -25.159 1.533 9.609 1.00 40.12 107 ASP A CA 1
ATOM 854 C C . ASP A 1 107 ? -26.650 1.362 10.008 1.00 40.12 107 ASP A C 1
ATOM 856 O O . ASP A 1 107 ? -27.472 1.125 9.119 1.00 40.12 107 ASP A O 1
ATOM 860 N N . PRO A 1 108 ? -26.992 1.430 11.309 1.00 53.66 108 PRO A N 1
ATOM 861 C CA . PRO A 1 108 ? -28.379 1.381 11.781 1.00 53.66 108 PRO A CA 1
ATOM 862 C C . PRO A 1 108 ? -29.167 2.653 11.428 1.00 53.66 108 PRO A C 1
ATOM 864 O O . PRO A 1 108 ? -28.526 3.722 11.280 1.00 53.66 108 PRO A O 1
#

Secondary structure (DSSP, 8-state):
---EEEEEEEEPHHHHHHHHHTT-EEEEE-TTS-EEETTSSS--HHHHHHHHHHB--HHHHHHHHHHHHHHT----EEEEEEEEETT--EEEEEEEESS-----PPP-

pLDDT: mean 79.57, std 13.38, range [40.12, 93.5]

Foldseek 3Di:
DWDKDFPVAWDALVVLLVCVVVPAKEWEQEPVRDIAIPPDVVHDVVSSVCSNVFEHGPVVVVVVVVVCVVVVWFDFGKTWGWMATPVRRIYIYIYTGDDDPDDPDDDD

Radius of gyration: 14.69 Å; chains: 1; bounding box: 50×24×31 Å

Sequence (108 aa):
MSEWRRTDEAVAVDDAIRAIDSGAAWAVLWCGGEVSRSTDSPVDDEAVSYARAHVIEPARRKRLQEKARRKGRTKTVVMAERWQNDRDHPMIVFYEAGPHLLPERDDP